Protein AF-A0A3D5NBC5-F1 (afdb_monomer)

Nearest PDB structures (foldseek):
  1r9q-assembly1_A  TM=9.884E-01  e=1.375E-11  Escherichia coli
  7ffw-assembly1_A  TM=5.643E-01  e=1.024E+00  Salmonella enterica
  2be9-assembly1_A  TM=5.251E-01  e=2.226E+00  Sulfolobus acidocaldarius

Radius of gyration: 31.42 Å; Cα contacts (8 Å, |Δi|>4): 149; chains: 1; bounding box: 47×54×112 Å

pLDDT: mean 88.16, std 19.71, range [37.84, 98.88]

Structure (mmCIF, N/CA/C/O backbone):
data_AF-A0A3D5NBC5-F1
#
_entry.id   AF-A0A3D5NBC5-F1
#
loop_
_atom_site.group_PDB
_atom_site.id
_atom_site.type_symbol
_atom_site.label_atom_id
_atom_site.label_alt_id
_atom_site.label_comp_id
_atom_site.label_asym_id
_atom_site.label_entity_id
_atom_site.label_seq_id
_atom_site.pdbx_PDB_ins_code
_atom_site.Cartn_x
_atom_site.Cartn_y
_atom_site.Cartn_z
_atom_site.occupancy
_atom_site.B_iso_or_equiv
_atom_site.auth_seq_id
_atom_site.auth_comp_id
_atom_site.auth_asym_id
_atom_site.auth_atom_id
_atom_site.pdbx_PDB_model_num
ATOM 1 N N . MET A 1 1 ? -16.094 -31.806 -80.610 1.00 38.62 1 MET A N 1
ATOM 2 C CA . MET A 1 1 ? -14.619 -31.878 -80.654 1.00 38.62 1 MET A CA 1
ATOM 3 C C . MET A 1 1 ? -14.134 -31.461 -79.272 1.00 38.62 1 MET A C 1
ATOM 5 O O . MET A 1 1 ? -13.942 -30.282 -79.046 1.00 38.62 1 MET A O 1
ATOM 9 N N . THR A 1 2 ? -14.194 -32.298 -78.229 1.00 38.84 2 THR A N 1
ATOM 10 C CA . THR A 1 2 ? -13.447 -33.565 -78.018 1.00 38.84 2 THR A CA 1
ATOM 11 C C . THR A 1 2 ? -11.971 -33.317 -78.309 1.00 38.84 2 THR A C 1
ATOM 13 O O . THR A 1 2 ? -11.657 -32.992 -79.445 1.00 38.84 2 THR A O 1
ATOM 16 N N . PHE A 1 3 ? -11.105 -33.189 -77.303 1.00 39.28 3 PHE A N 1
ATOM 17 C CA . PHE A 1 3 ? -10.157 -34.196 -76.782 1.00 39.28 3 PHE A CA 1
ATOM 18 C C . PHE A 1 3 ? -9.263 -33.426 -75.768 1.00 39.28 3 PHE A C 1
ATOM 20 O O . PHE A 1 3 ? -8.990 -32.261 -76.012 1.00 39.28 3 PHE A O 1
ATOM 27 N N . LEU A 1 4 ? -8.723 -33.908 -74.646 1.00 39.03 4 LEU A N 1
ATOM 28 C CA . LEU A 1 4 ? -8.762 -35.167 -73.911 1.00 39.03 4 LEU A CA 1
ATOM 29 C C . LEU A 1 4 ? -8.101 -34.876 -72.536 1.00 39.03 4 LEU A C 1
ATOM 31 O O . LEU A 1 4 ? -7.056 -34.231 -72.479 1.00 39.03 4 LEU A O 1
ATOM 35 N N . LYS A 1 5 ? -8.682 -35.373 -71.437 1.00 42.91 5 LYS A N 1
ATOM 36 C CA . LYS A 1 5 ? -8.035 -35.494 -70.115 1.00 42.91 5 LYS A CA 1
ATOM 37 C C . LYS A 1 5 ? -6.776 -36.364 -70.218 1.00 42.91 5 LYS A C 1
ATOM 39 O O . LYS A 1 5 ? -6.865 -37.459 -70.768 1.00 42.91 5 LYS A O 1
ATOM 44 N N . LYS A 1 6 ? -5.683 -35.967 -69.557 1.00 41.44 6 LYS A N 1
ATOM 45 C CA . LYS A 1 6 ? -4.685 -36.900 -69.006 1.00 41.44 6 LYS A CA 1
ATOM 46 C C . LYS A 1 6 ? -4.212 -36.416 -67.633 1.00 41.44 6 LYS A C 1
ATOM 48 O O . LYS A 1 6 ? -3.370 -35.536 -67.527 1.00 41.44 6 LYS A O 1
ATOM 53 N N . LEU A 1 7 ? -4.801 -37.010 -66.594 1.00 44.34 7 LEU A N 1
ATOM 54 C CA . LEU A 1 7 ? -4.153 -37.187 -65.298 1.00 44.34 7 LEU A CA 1
ATOM 55 C C . LEU A 1 7 ? -3.092 -38.279 -65.474 1.00 44.34 7 LEU A C 1
ATOM 57 O O . LEU A 1 7 ? -3.414 -39.362 -65.961 1.00 44.34 7 LEU A O 1
ATOM 61 N N . SER A 1 8 ? -1.874 -38.027 -65.017 1.00 41.91 8 SER A N 1
ATOM 62 C CA . SER A 1 8 ? -0.904 -39.074 -64.706 1.00 41.91 8 SER A CA 1
ATOM 63 C C . SER A 1 8 ? -0.306 -38.762 -63.343 1.00 41.91 8 SER A C 1
ATOM 65 O O . SER A 1 8 ? 0.471 -37.825 -63.187 1.00 41.91 8 SER A O 1
ATOM 67 N N . ALA A 1 9 ? -0.750 -39.534 -62.356 1.00 41.03 9 ALA A N 1
ATOM 68 C CA . ALA A 1 9 ? -0.127 -39.649 -61.054 1.00 41.03 9 ALA A CA 1
ATOM 69 C C . ALA A 1 9 ? 1.153 -40.490 -61.165 1.00 41.03 9 ALA A C 1
ATOM 71 O O . ALA A 1 9 ? 1.184 -41.457 -61.927 1.00 41.03 9 ALA A O 1
ATOM 72 N N . GLY A 1 10 ? 2.154 -40.162 -60.346 1.00 37.84 10 GLY A N 1
ATOM 73 C CA . GLY A 1 10 ? 3.216 -41.092 -59.966 1.00 37.84 10 GLY A CA 1
ATOM 74 C C . GLY A 1 10 ? 4.635 -40.574 -60.184 1.00 37.84 10 GLY A C 1
ATOM 75 O O . GLY A 1 10 ? 5.139 -40.635 -61.296 1.00 37.84 10 GLY A O 1
ATOM 76 N N . ALA A 1 11 ? 5.277 -40.130 -59.100 1.00 42.94 11 ALA A N 1
ATOM 77 C CA . ALA A 1 11 ? 6.566 -40.654 -58.629 1.00 42.94 11 ALA A CA 1
ATOM 78 C C . ALA A 1 11 ? 7.004 -39.874 -57.374 1.00 42.94 11 ALA A C 1
ATOM 80 O O . ALA A 1 11 ? 7.376 -38.707 -57.445 1.00 42.94 11 ALA A O 1
ATOM 81 N N . ALA A 1 12 ? 6.922 -40.534 -56.219 1.00 45.78 12 ALA A N 1
ATOM 82 C CA . ALA A 1 12 ? 7.686 -40.190 -55.023 1.00 45.78 12 ALA A CA 1
ATOM 83 C C . ALA A 1 12 ? 9.126 -40.738 -55.148 1.00 45.78 12 ALA A C 1
ATOM 85 O O . ALA A 1 12 ? 9.345 -41.587 -56.012 1.00 45.78 12 ALA A O 1
ATOM 86 N N . ILE A 1 13 ? 10.016 -40.315 -54.224 1.00 43.25 13 ILE A N 1
ATOM 87 C CA . ILE A 1 13 ? 11.467 -40.615 -54.022 1.00 43.25 13 ILE A CA 1
ATOM 88 C C . ILE A 1 13 ? 12.320 -39.369 -54.361 1.00 43.25 13 ILE A C 1
ATOM 90 O O . ILE A 1 13 ? 12.214 -38.856 -55.462 1.00 43.25 13 ILE A O 1
ATOM 94 N N . ALA A 1 14 ? 13.216 -38.819 -53.535 1.00 40.41 14 ALA A N 1
ATOM 95 C CA . ALA A 1 14 ? 13.628 -39.042 -52.150 1.00 40.41 14 ALA A CA 1
ATOM 96 C C . ALA A 1 14 ? 14.571 -37.885 -51.719 1.00 40.41 14 ALA A C 1
ATOM 98 O O . ALA A 1 14 ? 15.306 -37.358 -52.543 1.00 40.41 14 ALA A O 1
ATOM 99 N N . VAL A 1 15 ? 14.567 -37.577 -50.415 1.00 48.62 15 VAL A N 1
ATOM 100 C CA . VAL A 1 15 ? 15.715 -37.168 -49.569 1.00 48.62 15 VAL A CA 1
ATOM 101 C C . VAL A 1 15 ? 16.544 -35.931 -49.971 1.00 48.62 15 VAL A C 1
ATOM 103 O O . VAL A 1 15 ? 17.486 -36.010 -50.747 1.00 48.62 15 VAL A O 1
ATOM 106 N N . THR A 1 16 ? 16.316 -34.851 -49.221 1.00 51.56 16 THR A N 1
ATOM 107 C CA . THR A 1 16 ? 17.339 -33.995 -48.578 1.00 51.56 16 THR A CA 1
ATOM 108 C C . THR A 1 16 ? 16.671 -33.505 -47.287 1.00 51.56 16 THR A C 1
ATOM 110 O O . THR A 1 16 ? 15.610 -32.901 -47.353 1.00 51.56 16 THR A O 1
ATOM 113 N N . GLY A 1 17 ? 17.083 -33.866 -46.075 1.00 48.12 17 GLY A N 1
ATOM 114 C CA . GLY A 1 17 ? 18.447 -33.810 -45.573 1.00 48.12 17 GLY A CA 1
ATOM 115 C C . GLY A 1 17 ? 18.652 -32.459 -44.883 1.00 48.12 17 GLY A C 1
ATOM 116 O O . GLY A 1 17 ? 19.059 -31.510 -45.535 1.00 48.12 17 GLY A O 1
ATOM 117 N N . SER A 1 18 ? 18.375 -32.423 -43.576 1.00 51.97 18 SER A N 1
ATOM 118 C CA . SER A 1 18 ? 18.979 -31.506 -42.594 1.00 51.97 18 SER A CA 1
ATOM 119 C C . SER A 1 18 ? 18.595 -30.018 -42.626 1.00 51.97 18 SER A C 1
ATOM 121 O O . SER A 1 18 ? 19.231 -29.216 -43.295 1.00 51.97 18 SER A O 1
ATOM 123 N N . MET A 1 19 ? 17.679 -29.624 -41.735 1.00 51.44 19 MET A N 1
ATOM 124 C CA . MET A 1 19 ? 17.944 -28.530 -40.785 1.00 51.44 19 MET A CA 1
ATOM 125 C C . MET A 1 19 ? 16.956 -28.610 -39.616 1.00 51.44 19 MET A C 1
ATOM 127 O O . MET A 1 19 ? 16.016 -27.833 -39.488 1.00 51.44 19 MET A O 1
ATOM 131 N N . LEU A 1 20 ? 17.179 -29.585 -38.731 1.00 48.88 20 LEU A N 1
ATOM 132 C CA . LEU A 1 20 ? 16.844 -29.367 -37.329 1.00 48.88 20 LEU A CA 1
ATOM 133 C C . LEU A 1 20 ? 17.858 -28.337 -36.837 1.00 48.88 20 LEU A C 1
ATOM 135 O O . LEU A 1 20 ? 18.975 -28.691 -36.469 1.00 48.88 20 LEU A O 1
ATOM 139 N N . MET A 1 21 ? 17.496 -27.057 -36.900 1.00 53.69 21 MET A N 1
ATOM 140 C CA . MET A 1 21 ? 18.172 -26.036 -36.112 1.00 53.69 21 MET A CA 1
ATOM 141 C C . MET A 1 21 ? 17.825 -26.313 -34.649 1.00 53.69 21 MET A C 1
ATOM 143 O O . MET A 1 21 ? 16.910 -25.726 -34.078 1.00 53.69 21 MET A O 1
ATOM 147 N N . THR A 1 22 ? 18.535 -27.262 -34.045 1.00 54.69 22 THR A N 1
ATOM 148 C CA . THR A 1 22 ? 18.728 -27.298 -32.602 1.00 54.69 22 THR A CA 1
ATOM 149 C C . THR A 1 22 ? 19.513 -26.040 -32.252 1.00 54.69 22 THR A C 1
ATOM 151 O O . THR A 1 22 ? 20.741 -26.043 -32.268 1.00 54.69 22 THR A O 1
ATOM 154 N N . GLY A 1 23 ? 18.801 -24.937 -32.023 1.00 55.34 23 GLY A N 1
ATOM 155 C CA . GLY A 1 23 ? 19.359 -23.729 -31.433 1.00 55.34 23 GLY A CA 1
ATOM 156 C C . GLY A 1 23 ? 19.744 -24.022 -29.989 1.00 55.34 23 GLY A C 1
ATOM 157 O O . GLY A 1 23 ? 18.993 -23.730 -29.066 1.00 55.34 23 GLY A O 1
ATOM 158 N N . THR A 1 24 ? 20.890 -24.662 -29.790 1.00 55.97 24 THR A N 1
ATOM 159 C CA . THR A 1 24 ? 21.548 -24.718 -28.490 1.00 55.97 24 THR A CA 1
ATOM 160 C C . THR A 1 24 ? 22.175 -23.353 -28.215 1.00 55.97 24 THR A C 1
ATOM 162 O O . THR A 1 24 ? 23.172 -23.009 -28.841 1.00 55.97 24 THR A O 1
ATOM 165 N N . GLY A 1 25 ? 21.586 -22.611 -27.273 1.00 56.81 25 GLY A N 1
ATOM 166 C CA . GLY A 1 25 ? 22.309 -21.739 -26.343 1.00 56.81 25 GLY A CA 1
ATOM 167 C C . GLY A 1 25 ? 22.762 -20.361 -26.836 1.00 56.81 25 GLY A C 1
ATOM 168 O O . GLY A 1 25 ? 23.885 -20.207 -27.293 1.00 56.81 25 GLY A O 1
ATOM 169 N N . PHE A 1 26 ? 21.940 -19.343 -26.569 1.00 53.38 26 PHE A N 1
ATOM 170 C CA . PHE A 1 26 ? 22.405 -18.000 -26.184 1.00 53.38 26 PHE A CA 1
ATOM 171 C C . PHE A 1 26 ? 21.522 -17.471 -25.040 1.00 53.38 26 PHE A C 1
ATOM 173 O O . PHE A 1 26 ? 20.911 -16.416 -25.152 1.00 53.38 26 PHE A O 1
ATOM 180 N N . ALA A 1 27 ? 21.376 -18.250 -23.966 1.00 55.12 27 ALA A N 1
ATOM 181 C CA . ALA A 1 27 ? 20.622 -17.837 -22.777 1.00 55.12 27 ALA A CA 1
ATOM 182 C C . ALA A 1 27 ? 21.529 -17.451 -21.593 1.00 55.12 27 ALA A C 1
ATOM 184 O O . ALA A 1 27 ? 21.024 -16.998 -20.575 1.00 55.12 27 ALA A O 1
ATOM 185 N N . ASP A 1 28 ? 22.852 -17.590 -21.724 1.00 56.47 28 ASP A N 1
ATOM 186 C CA . ASP A 1 28 ? 23.766 -17.488 -20.577 1.00 56.47 28 ASP A CA 1
ATOM 187 C C . ASP A 1 28 ? 24.139 -16.051 -20.169 1.00 56.47 28 ASP A C 1
ATOM 189 O O . ASP A 1 28 ? 24.817 -15.896 -19.166 1.00 56.47 28 ASP A O 1
ATOM 193 N N . ASN A 1 29 ? 23.706 -15.003 -20.890 1.00 63.84 29 ASN A N 1
ATOM 194 C CA . ASN A 1 29 ? 24.005 -13.592 -20.561 1.00 63.84 29 ASN A CA 1
ATOM 195 C C . ASN A 1 29 ? 22.935 -12.599 -21.079 1.00 63.84 29 ASN A C 1
ATOM 197 O O . ASN A 1 29 ? 23.268 -11.484 -21.482 1.00 63.84 29 ASN A O 1
ATOM 201 N N . MET A 1 30 ? 21.656 -12.984 -21.169 1.00 74.00 30 MET A N 1
ATOM 202 C CA . MET A 1 30 ? 20.632 -12.005 -21.565 1.00 74.00 30 MET A CA 1
ATOM 203 C C . MET A 1 30 ? 20.399 -11.025 -20.410 1.00 74.00 30 MET A C 1
ATOM 205 O O . MET A 1 30 ? 19.873 -11.423 -19.377 1.00 74.00 30 MET A O 1
ATOM 209 N N . MET A 1 31 ? 20.768 -9.760 -20.617 1.00 88.38 31 MET A N 1
ATOM 210 C CA . MET A 1 31 ? 20.453 -8.622 -19.746 1.00 88.38 31 MET A CA 1
ATOM 211 C C . MET A 1 31 ? 19.280 -7.850 -20.365 1.00 88.38 31 MET A C 1
ATOM 213 O O . MET A 1 31 ? 19.495 -6.837 -21.032 1.00 88.38 31 MET A O 1
ATOM 217 N N . PRO A 1 32 ? 18.032 -8.349 -20.258 1.00 95.38 32 PRO A N 1
ATOM 218 C CA . PRO A 1 32 ? 16.887 -7.736 -20.932 1.00 95.38 32 PRO A CA 1
ATOM 219 C C . PRO A 1 32 ? 16.605 -6.297 -20.478 1.00 95.38 32 PRO A C 1
ATOM 221 O O . PRO A 1 32 ? 15.921 -5.571 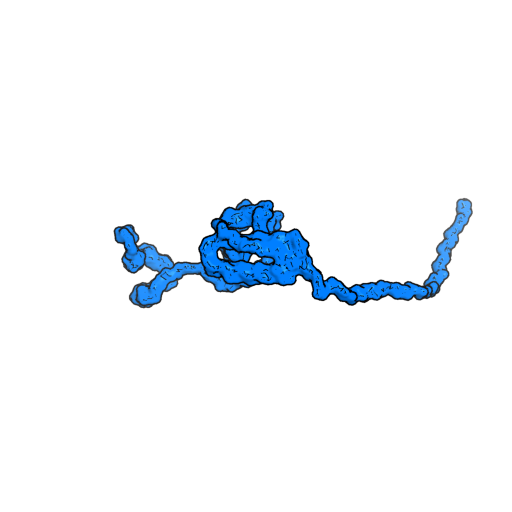-21.196 1.00 95.38 32 PRO A O 1
ATOM 224 N N . GLY A 1 33 ? 17.107 -5.893 -19.309 1.00 96.56 33 GLY A N 1
ATOM 225 C CA . GLY A 1 33 ? 16.973 -4.541 -18.777 1.00 96.56 33 GLY A CA 1
ATOM 226 C C . GLY A 1 33 ? 18.047 -3.553 -19.227 1.00 96.56 33 GLY A C 1
ATOM 227 O O . GLY A 1 33 ? 17.964 -2.389 -18.843 1.00 96.56 33 GLY A O 1
ATOM 228 N N . GLU A 1 34 ? 19.048 -3.969 -20.013 1.00 96.38 34 GLU A N 1
ATOM 229 C CA . GLU A 1 34 ? 20.170 -3.092 -20.368 1.00 96.38 34 GLU A CA 1
ATOM 230 C C . GLU A 1 34 ? 19.686 -1.806 -21.062 1.00 96.38 34 GLU A C 1
ATOM 232 O O . GLU A 1 34 ? 18.991 -1.837 -22.080 1.00 96.38 34 GLU A O 1
ATOM 237 N N . GLY A 1 35 ? 20.058 -0.655 -20.491 1.00 95.94 35 GLY A N 1
ATOM 238 C CA . GLY A 1 35 ? 19.652 0.667 -20.980 1.00 95.94 35 GLY A CA 1
AT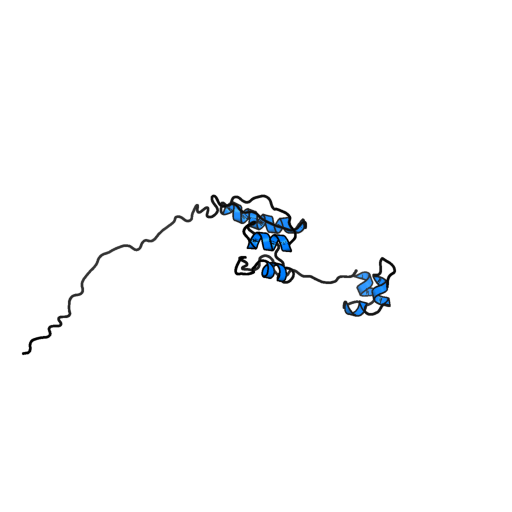OM 239 C C . GLY A 1 35 ? 18.221 1.081 -20.618 1.00 95.94 35 GLY A C 1
ATOM 240 O O . GLY A 1 35 ? 17.765 2.122 -21.092 1.0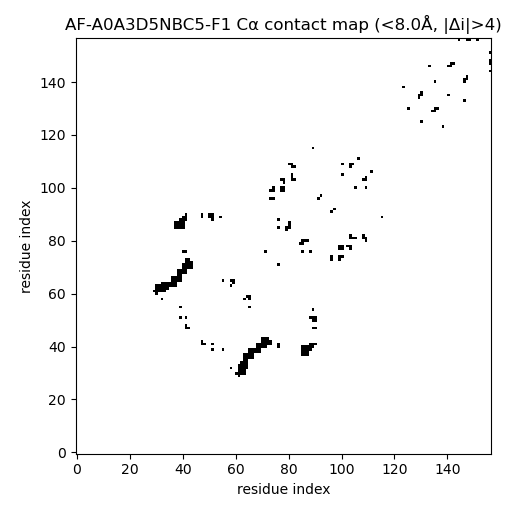0 95.94 35 GLY A O 1
ATOM 241 N N . VAL A 1 36 ? 17.515 0.302 -19.791 1.00 98.25 36 VAL A N 1
ATOM 242 C CA . VAL A 1 36 ? 16.163 0.614 -19.318 1.00 98.25 36 VAL A CA 1
ATOM 243 C C . VAL A 1 36 ? 16.207 1.074 -17.865 1.00 98.25 36 VAL A C 1
ATOM 245 O O . VAL A 1 36 ? 16.614 0.336 -16.969 1.00 98.25 36 VAL A O 1
ATOM 248 N N . GLU A 1 37 ? 15.753 2.304 -17.643 1.00 98.50 37 GLU A N 1
ATOM 249 C CA . GLU A 1 37 ? 15.604 2.889 -16.315 1.00 98.50 37 GLU A CA 1
ATOM 250 C C . GLU A 1 37 ? 14.327 2.388 -15.627 1.00 98.50 37 GLU A C 1
ATOM 252 O O . GLU A 1 37 ? 13.270 2.264 -16.253 1.00 98.50 37 GLU A O 1
ATOM 257 N N . VAL A 1 38 ? 14.426 2.122 -14.325 1.00 98.69 38 VAL A N 1
ATOM 258 C CA . VAL A 1 38 ? 13.301 1.738 -13.470 1.00 98.69 38 VAL A CA 1
ATOM 259 C C . VAL A 1 38 ? 13.217 2.702 -12.295 1.00 98.69 38 VAL A C 1
ATOM 261 O O . VAL A 1 38 ? 14.152 2.798 -11.504 1.00 98.69 38 VAL A O 1
ATOM 264 N N . GLN A 1 39 ? 12.065 3.353 -12.134 1.00 98.88 39 GLN A N 1
ATOM 265 C CA . GLN A 1 39 ? 11.760 4.220 -10.998 1.00 98.88 39 GLN A CA 1
ATOM 266 C C . GLN A 1 39 ? 10.757 3.527 -10.052 1.00 98.88 39 GLN A C 1
ATOM 268 O O . GLN A 1 39 ? 9.558 3.493 -10.354 1.00 98.88 39 GLN A O 1
ATOM 273 N N . PRO A 1 40 ? 11.215 2.949 -8.924 1.00 98.81 40 PRO A N 1
ATOM 274 C CA . PRO A 1 40 ? 10.337 2.381 -7.905 1.00 98.81 40 PRO A CA 1
ATOM 275 C C . PRO A 1 40 ? 9.633 3.463 -7.081 1.00 98.81 40 PRO A C 1
ATOM 277 O O . PRO A 1 40 ? 10.220 4.509 -6.784 1.00 98.81 40 PRO A O 1
ATOM 280 N N . LEU A 1 41 ? 8.405 3.162 -6.657 1.00 98.75 41 LEU A N 1
ATOM 281 C CA . LEU A 1 41 ? 7.606 3.964 -5.731 1.00 98.75 41 LEU A CA 1
ATOM 282 C C . LEU A 1 41 ? 7.223 3.161 -4.480 1.00 98.75 41 LEU A C 1
ATOM 284 O O . LEU A 1 41 ? 7.009 1.949 -4.564 1.00 98.75 41 LEU A O 1
ATOM 288 N N . LYS A 1 42 ? 7.077 3.860 -3.351 1.00 98.50 42 LYS A N 1
ATOM 289 C CA . LYS A 1 42 ? 6.377 3.396 -2.137 1.00 98.50 42 LYS A CA 1
ATOM 290 C C . LYS A 1 42 ? 5.743 4.584 -1.399 1.00 98.50 42 LYS A C 1
ATOM 292 O O . LYS A 1 42 ? 5.986 5.731 -1.784 1.00 98.50 42 LYS A O 1
ATOM 297 N N . SER A 1 43 ? 4.995 4.353 -0.322 1.00 97.94 43 SER A N 1
ATOM 298 C CA . SER A 1 43 ? 4.537 5.443 0.558 1.00 97.94 43 SER A CA 1
ATOM 299 C C . SER A 1 43 ? 5.619 5.917 1.545 1.00 97.94 43 SER A C 1
ATOM 301 O O . SER A 1 43 ? 6.766 5.478 1.519 1.00 97.94 43 SER A O 1
ATOM 303 N N . SER A 1 44 ? 5.278 6.807 2.475 1.00 97.19 44 SER A N 1
ATOM 304 C CA . SER A 1 44 ? 6.188 7.184 3.570 1.00 97.19 44 SER A CA 1
ATOM 305 C C . SER A 1 44 ? 6.382 6.080 4.627 1.00 97.19 44 SER A C 1
ATOM 307 O O . SER A 1 44 ? 7.223 6.216 5.516 1.00 97.19 44 SER A O 1
ATOM 309 N N . ILE A 1 45 ? 5.651 4.962 4.538 1.00 97.75 45 ILE A N 1
ATOM 310 C CA . ILE A 1 45 ? 5.784 3.829 5.459 1.00 97.75 45 ILE A CA 1
ATOM 311 C C . ILE A 1 45 ? 7.151 3.161 5.247 1.00 97.75 45 ILE A C 1
ATOM 313 O O . ILE A 1 45 ? 7.531 2.761 4.141 1.00 97.75 45 ILE A O 1
ATOM 317 N N . ALA A 1 46 ? 7.935 3.052 6.320 1.00 97.06 46 ALA A N 1
ATOM 318 C CA . ALA A 1 46 ? 9.285 2.498 6.253 1.00 97.06 46 ALA A CA 1
ATOM 319 C C . ALA A 1 46 ? 9.259 0.984 5.995 1.00 97.06 46 ALA A C 1
ATOM 321 O O . ALA A 1 46 ? 10.105 0.456 5.267 1.00 97.06 46 ALA A O 1
ATOM 322 N N . GLU A 1 47 ? 8.262 0.297 6.547 1.00 97.31 47 GLU A N 1
ATOM 323 C CA . GLU A 1 47 ? 8.059 -1.150 6.486 1.00 97.31 47 GLU A CA 1
ATOM 324 C C . GLU A 1 47 ? 7.868 -1.674 5.048 1.00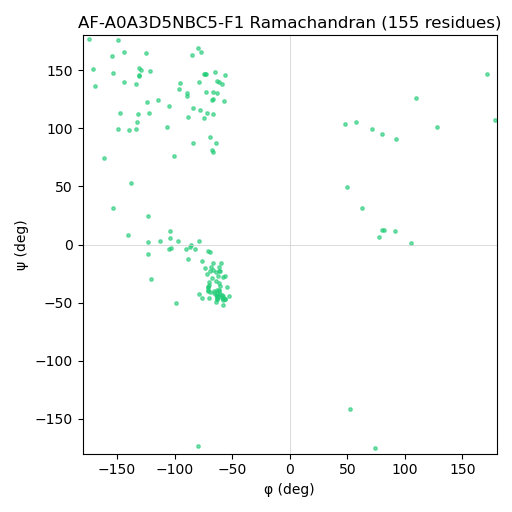 97.31 47 GLU A C 1
ATOM 326 O O . GLU A 1 47 ? 8.187 -2.829 4.770 1.00 97.31 47 GLU A O 1
ATOM 331 N N . GLU A 1 48 ? 7.454 -0.825 4.102 1.00 98.19 48 GLU A N 1
ATOM 332 C CA . GLU A 1 48 ? 7.305 -1.168 2.675 1.00 98.19 48 GLU A CA 1
ATOM 333 C C . GLU A 1 48 ? 8.646 -1.251 1.926 1.00 98.19 48 GLU A C 1
ATOM 335 O O . GLU A 1 48 ? 8.735 -1.787 0.816 1.00 98.19 48 GLU A O 1
ATOM 340 N N . THR A 1 49 ? 9.726 -0.745 2.525 1.00 98.44 49 THR A N 1
ATOM 341 C CA . THR A 1 49 ? 11.048 -0.693 1.884 1.00 98.44 49 THR A CA 1
ATOM 342 C C . THR A 1 49 ? 11.582 -2.088 1.600 1.00 98.44 49 THR A C 1
ATOM 344 O O . THR A 1 49 ? 12.089 -2.346 0.510 1.00 98.44 49 THR A O 1
ATOM 347 N N . PHE A 1 50 ? 11.450 -3.009 2.560 1.00 98.50 50 PHE A N 1
ATOM 348 C CA . PHE A 1 50 ? 12.022 -4.348 2.438 1.00 98.50 50 PHE A CA 1
ATOM 349 C C . PHE A 1 50 ? 11.493 -5.075 1.197 1.00 98.50 50 PHE A C 1
ATOM 351 O O . PHE A 1 50 ? 12.272 -5.532 0.362 1.00 98.50 50 PHE A O 1
ATOM 358 N N . GLN A 1 51 ? 10.169 -5.132 1.039 1.00 98.31 51 GLN A N 1
ATOM 359 C CA . GLN A 1 51 ? 9.544 -5.837 -0.080 1.00 98.31 51 GLN A CA 1
ATOM 360 C C . GLN A 1 51 ? 9.811 -5.155 -1.430 1.00 98.31 51 GLN A C 1
ATOM 362 O O . GLN A 1 51 ? 9.889 -5.847 -2.445 1.00 98.31 51 GLN A O 1
ATOM 367 N N . THR A 1 52 ? 10.002 -3.832 -1.438 1.00 98.69 52 THR A N 1
ATOM 368 C CA . THR A 1 52 ? 10.362 -3.054 -2.633 1.00 98.69 52 THR A CA 1
ATOM 369 C C . THR A 1 52 ? 11.795 -3.347 -3.071 1.00 98.69 52 THR A C 1
ATOM 371 O O . THR A 1 52 ? 12.027 -3.661 -4.238 1.00 98.69 52 THR A O 1
ATOM 374 N N . VAL A 1 53 ? 12.748 -3.355 -2.133 1.00 98.69 53 VAL A N 1
ATOM 375 C CA . VAL A 1 53 ? 14.162 -3.662 -2.410 1.00 98.69 53 VAL A CA 1
ATOM 376 C C . VAL A 1 53 ? 14.337 -5.070 -2.976 1.00 98.69 53 VAL A C 1
ATOM 378 O O . VAL A 1 53 ? 15.168 -5.266 -3.857 1.00 98.69 53 VAL A O 1
ATOM 381 N N . VAL A 1 54 ? 13.541 -6.050 -2.542 1.00 98.69 54 VAL A N 1
ATOM 382 C CA . VAL A 1 54 ? 13.585 -7.407 -3.120 1.00 98.69 54 VAL A CA 1
ATOM 383 C C . VAL A 1 54 ? 13.289 -7.386 -4.627 1.00 98.69 54 VAL A C 1
ATOM 385 O O . VAL A 1 54 ? 14.008 -8.023 -5.396 1.00 98.69 54 VAL A O 1
ATOM 388 N N . VAL A 1 55 ? 12.286 -6.618 -5.067 1.00 98.69 55 VAL A N 1
ATOM 389 C CA . VAL A 1 55 ? 11.966 -6.464 -6.498 1.00 98.69 55 VAL A CA 1
ATOM 390 C C . VAL A 1 55 ? 13.062 -5.683 -7.220 1.00 98.69 55 VAL A C 1
ATOM 392 O O . VAL A 1 55 ? 13.467 -6.077 -8.311 1.00 98.69 55 VAL A O 1
ATOM 395 N N . MET A 1 56 ? 13.595 -4.628 -6.596 1.00 98.75 56 MET A N 1
ATOM 396 C CA . MET A 1 56 ? 14.723 -3.868 -7.147 1.00 98.75 56 MET A CA 1
ATOM 397 C C . MET A 1 56 ? 15.923 -4.775 -7.420 1.00 98.75 56 MET A C 1
ATOM 399 O O . MET A 1 56 ? 16.448 -4.747 -8.524 1.00 98.75 56 MET A O 1
ATOM 403 N N . LYS A 1 57 ? 16.310 -5.640 -6.472 1.00 98.69 57 LYS A N 1
ATOM 404 C CA . LYS A 1 57 ? 17.428 -6.580 -6.658 1.00 98.69 57 LYS A CA 1
ATOM 405 C C . LYS A 1 57 ? 17.188 -7.562 -7.796 1.00 98.69 57 LYS A C 1
ATOM 407 O O . LYS A 1 57 ? 18.099 -7.813 -8.573 1.00 98.69 57 LYS A O 1
ATOM 412 N N . ALA A 1 58 ? 15.968 -8.071 -7.943 1.00 98.31 58 ALA A N 1
ATOM 413 C CA . ALA A 1 58 ? 15.638 -8.921 -9.083 1.00 98.31 58 ALA A CA 1
ATOM 414 C C . ALA A 1 58 ? 15.754 -8.171 -10.424 1.00 98.31 58 ALA A C 1
ATOM 416 O O . ALA A 1 58 ? 16.234 -8.742 -11.398 1.00 98.31 58 ALA A O 1
ATOM 417 N N . LEU A 1 59 ? 15.346 -6.899 -10.483 1.00 98.56 59 LEU A N 1
ATOM 418 C CA . LEU A 1 59 ? 15.479 -6.069 -11.685 1.00 98.56 59 LEU A CA 1
ATOM 419 C C . LEU A 1 59 ? 16.943 -5.686 -11.964 1.00 98.56 59 LEU A C 1
ATOM 421 O O . LEU A 1 59 ? 17.373 -5.735 -13.112 1.00 98.56 59 LEU A O 1
ATOM 425 N N . GLU A 1 60 ? 17.742 -5.388 -10.942 1.00 98.31 60 GLU A N 1
ATOM 426 C CA . GLU A 1 60 ? 19.187 -5.159 -11.094 1.00 98.31 60 GLU A CA 1
ATOM 427 C C . GLU A 1 60 ? 19.885 -6.382 -11.723 1.00 98.31 60 GLU A C 1
ATOM 429 O O . GLU A 1 60 ? 20.635 -6.234 -12.686 1.00 98.31 60 GLU A O 1
ATOM 434 N N . GLU A 1 61 ? 19.585 -7.600 -11.253 1.00 97.19 61 GLU A N 1
ATOM 435 C CA . GLU A 1 61 ? 20.130 -8.854 -11.812 1.00 97.19 61 GLU A CA 1
ATOM 436 C C . GLU A 1 61 ? 19.682 -9.116 -13.263 1.00 97.19 61 GLU A C 1
ATOM 438 O O . GLU A 1 61 ? 20.359 -9.813 -14.015 1.00 97.19 61 GLU A O 1
ATOM 443 N N . LEU A 1 62 ? 18.555 -8.536 -13.685 1.00 97.06 62 LEU A N 1
ATOM 444 C CA . LEU A 1 62 ? 18.083 -8.565 -15.075 1.00 97.06 62 LEU A CA 1
ATOM 445 C C . LEU A 1 62 ? 18.692 -7.443 -15.941 1.00 97.06 62 LEU A C 1
ATOM 447 O O . LEU A 1 62 ? 18.394 -7.360 -17.136 1.00 97.06 62 LEU A O 1
ATOM 451 N N . GLY A 1 63 ? 19.541 -6.591 -15.363 1.00 97.31 63 GLY A N 1
ATOM 452 C CA . GLY A 1 63 ? 20.293 -5.545 -16.056 1.00 97.31 63 GLY A CA 1
ATOM 453 C C . GLY A 1 63 ? 19.632 -4.176 -16.134 1.00 97.31 63 GLY A C 1
ATOM 454 O O . GLY A 1 63 ? 20.117 -3.335 -16.887 1.00 97.31 63 GLY A O 1
ATOM 455 N N . TYR A 1 64 ? 18.550 -3.946 -15.389 1.00 98.56 64 TYR A N 1
ATOM 456 C CA . TYR A 1 64 ? 17.886 -2.642 -15.334 1.00 98.56 64 TYR A CA 1
ATOM 457 C C . TYR A 1 64 ? 18.702 -1.616 -14.531 1.00 98.56 64 TYR A C 1
ATOM 459 O O . TYR A 1 64 ? 19.327 -1.949 -13.523 1.00 98.56 64 TYR A O 1
ATOM 467 N N . ASP A 1 65 ? 18.636 -0.345 -14.934 1.00 98.38 65 ASP A N 1
ATOM 468 C CA . ASP A 1 65 ? 19.137 0.792 -14.151 1.00 98.38 65 ASP A CA 1
ATOM 469 C C . ASP A 1 65 ? 18.060 1.210 -13.139 1.00 98.38 65 ASP A C 1
ATOM 471 O O . ASP A 1 65 ? 17.180 2.026 -13.426 1.00 98.38 65 ASP A O 1
ATOM 475 N N . VAL A 1 66 ? 18.076 0.568 -11.970 1.00 98.75 66 VAL A N 1
ATOM 476 C CA . VAL A 1 66 ? 17.079 0.792 -10.918 1.00 98.75 66 VAL A CA 1
ATOM 477 C C . VAL A 1 66 ? 17.471 2.000 -10.068 1.00 98.75 66 VAL A C 1
ATOM 479 O O . VAL A 1 66 ? 18.499 1.994 -9.392 1.00 98.75 66 VAL A O 1
ATOM 482 N N . LYS A 1 67 ? 16.631 3.037 -10.086 1.00 98.81 67 LYS A N 1
ATOM 483 C CA . LYS A 1 67 ? 16.810 4.258 -9.292 1.00 98.81 67 LYS A CA 1
ATOM 484 C C . LYS A 1 67 ? 16.433 4.056 -7.831 1.00 98.81 67 LYS A C 1
ATOM 486 O O . LYS A 1 67 ? 15.757 3.095 -7.462 1.00 98.81 67 LYS A O 1
ATOM 491 N N . ASP A 1 68 ? 16.842 5.018 -7.009 1.00 98.56 68 ASP A N 1
ATOM 492 C CA . ASP A 1 68 ? 16.399 5.106 -5.622 1.00 98.56 68 ASP A CA 1
ATOM 493 C C . ASP A 1 68 ? 14.869 5.170 -5.545 1.00 98.56 68 ASP A C 1
ATOM 495 O O . ASP A 1 68 ? 14.199 5.760 -6.399 1.00 98.56 68 ASP A O 1
ATOM 499 N N . ILE A 1 69 ? 14.316 4.567 -4.493 1.00 98.69 69 ILE A N 1
ATOM 500 C CA . ILE A 1 69 ? 12.876 4.575 -4.247 1.00 98.69 69 ILE A CA 1
ATOM 501 C C . ILE A 1 69 ? 12.407 6.012 -4.015 1.00 98.69 69 ILE A C 1
ATOM 503 O O . ILE A 1 69 ? 12.965 6.728 -3.185 1.00 98.69 69 ILE A O 1
ATOM 507 N N . GLN A 1 70 ? 11.346 6.410 -4.713 1.00 98.56 70 GLN A N 1
ATOM 508 C CA . GLN A 1 70 ? 10.650 7.664 -4.450 1.00 98.56 70 GLN A CA 1
ATOM 509 C C . GLN A 1 70 ? 9.438 7.423 -3.549 1.00 98.56 70 GLN A C 1
ATOM 511 O O . GLN A 1 70 ? 8.645 6.508 -3.776 1.00 98.56 70 GLN A O 1
ATOM 516 N N . GLU A 1 71 ? 9.294 8.263 -2.527 1.00 98.38 71 GLU A N 1
ATOM 517 C CA . GLU A 1 71 ? 8.138 8.232 -1.633 1.00 98.38 71 GLU A CA 1
ATOM 518 C C . GLU A 1 71 ? 7.019 9.126 -2.168 1.00 98.38 71 GLU A C 1
ATOM 520 O O . GLU A 1 71 ? 7.232 10.302 -2.475 1.00 98.38 71 GLU A O 1
ATOM 525 N N . ILE A 1 72 ? 5.816 8.567 -2.279 1.00 98.25 72 ILE A N 1
ATOM 526 C CA . ILE A 1 72 ? 4.635 9.260 -2.787 1.00 98.25 72 ILE A CA 1
ATOM 527 C C . ILE A 1 72 ? 3.355 8.652 -2.209 1.00 98.25 72 ILE A C 1
ATOM 529 O O . ILE A 1 72 ? 3.262 7.451 -1.970 1.00 98.25 72 ILE A O 1
ATOM 533 N N . GLU A 1 73 ? 2.333 9.482 -2.016 1.00 98.00 73 GLU A N 1
ATOM 534 C CA . GLU A 1 73 ? 1.014 9.018 -1.583 1.00 98.00 73 GLU A CA 1
ATOM 535 C C . GLU A 1 73 ? 0.387 8.048 -2.593 1.00 98.00 73 GLU A C 1
ATOM 537 O O . GLU A 1 73 ? 0.430 8.282 -3.806 1.00 98.00 73 GLU A O 1
ATOM 542 N N . TYR A 1 74 ? -0.263 6.988 -2.099 1.00 98.31 74 TYR A N 1
ATOM 543 C CA . TYR A 1 74 ? -0.698 5.856 -2.927 1.00 98.31 74 TYR A CA 1
ATOM 544 C C . TYR A 1 74 ? -1.524 6.261 -4.147 1.00 98.31 74 TYR A C 1
ATOM 546 O O . TYR A 1 74 ? -1.283 5.757 -5.243 1.00 98.31 74 TYR A O 1
ATOM 554 N N . ALA A 1 75 ? -2.490 7.170 -3.991 1.00 98.19 75 ALA A N 1
ATOM 555 C CA . ALA A 1 75 ? -3.340 7.599 -5.100 1.00 98.19 75 ALA A CA 1
ATOM 556 C C . ALA A 1 75 ? -2.523 8.255 -6.228 1.00 98.19 75 ALA A C 1
ATOM 558 O O . ALA A 1 75 ? -2.717 7.934 -7.400 1.00 98.19 75 ALA A O 1
ATOM 559 N N . ALA A 1 76 ? -1.577 9.127 -5.873 1.00 98.44 76 ALA A N 1
ATOM 560 C CA . ALA A 1 76 ? -0.694 9.774 -6.836 1.00 98.44 76 ALA A CA 1
ATOM 561 C C . ALA A 1 76 ? 0.316 8.780 -7.432 1.00 98.44 76 ALA A C 1
ATOM 563 O O . ALA A 1 76 ? 0.564 8.828 -8.634 1.00 98.44 76 ALA A O 1
ATOM 564 N N . GLY A 1 77 ? 0.820 7.830 -6.638 1.00 98.56 77 GLY A N 1
ATOM 565 C CA . GLY A 1 77 ? 1.714 6.773 -7.117 1.00 98.56 77 GLY A CA 1
ATOM 566 C C . GLY A 1 77 ? 1.080 5.879 -8.187 1.00 98.56 77 GLY A C 1
ATOM 567 O O . GLY A 1 77 ? 1.697 5.618 -9.217 1.00 98.56 77 GLY A O 1
ATOM 568 N N . HIS A 1 78 ? -0.187 5.483 -8.016 1.00 98.75 78 HIS A N 1
ATOM 569 C CA . HIS A 1 78 ? -0.905 4.720 -9.047 1.00 98.75 78 HIS A CA 1
ATOM 570 C C . HIS A 1 78 ? -1.073 5.527 -10.339 1.00 98.75 78 HIS A C 1
ATOM 572 O O . HIS A 1 78 ? -0.898 4.978 -11.425 1.00 98.75 78 HIS A O 1
ATOM 578 N N . VAL A 1 79 ? -1.392 6.822 -10.236 1.00 98.62 79 VAL A N 1
ATOM 579 C CA . VAL A 1 79 ? -1.501 7.712 -11.404 1.00 98.62 79 VAL A CA 1
ATOM 580 C C . VAL A 1 79 ? -0.154 7.857 -12.111 1.00 98.62 79 VAL A C 1
ATOM 582 O O . VAL A 1 79 ? -0.115 7.748 -13.333 1.00 98.62 79 VAL A O 1
ATOM 585 N N . ALA A 1 80 ? 0.937 8.043 -11.364 1.00 98.75 80 ALA A N 1
ATOM 586 C CA . ALA A 1 80 ? 2.288 8.133 -11.916 1.00 98.75 80 ALA A CA 1
ATOM 587 C C . ALA A 1 80 ? 2.663 6.862 -12.694 1.00 98.75 80 ALA A C 1
ATOM 589 O O . ALA A 1 80 ? 3.104 6.953 -13.837 1.00 98.75 80 ALA A O 1
ATOM 590 N N . ILE A 1 81 ? 2.397 5.674 -12.135 1.00 98.69 81 ILE A N 1
ATOM 591 C CA . ILE A 1 81 ? 2.625 4.398 -12.834 1.00 98.69 81 ILE A CA 1
ATOM 592 C C . ILE A 1 81 ? 1.735 4.286 -14.076 1.00 98.69 81 ILE A C 1
ATOM 594 O O . ILE A 1 81 ? 2.220 3.960 -15.154 1.00 98.69 81 ILE A O 1
ATOM 598 N N . GLY A 1 82 ? 0.441 4.599 -13.962 1.00 98.50 82 GLY A N 1
ATOM 599 C CA . GLY A 1 82 ? -0.485 4.550 -15.097 1.00 98.50 82 GLY A CA 1
ATOM 600 C C . GLY A 1 82 ? -0.130 5.525 -16.227 1.00 98.50 82 GLY A C 1
ATOM 601 O O . GLY A 1 82 ? -0.452 5.266 -17.387 1.00 98.50 82 GLY A O 1
ATOM 602 N N . ASN A 1 83 ? 0.536 6.636 -15.917 1.00 98.38 83 ASN A N 1
ATOM 603 C CA . ASN A 1 83 ? 1.021 7.598 -16.906 1.00 98.38 83 ASN A CA 1
ATOM 604 C C . ASN A 1 83 ? 2.423 7.272 -17.443 1.00 98.38 83 ASN A C 1
ATOM 606 O O . ASN A 1 83 ? 2.818 7.848 -18.455 1.00 98.38 83 ASN A O 1
ATOM 610 N N . GLY A 1 84 ? 3.148 6.346 -16.809 1.00 98.06 84 GLY A N 1
ATOM 611 C CA . GLY A 1 84 ? 4.529 6.006 -17.152 1.00 98.06 84 GLY A CA 1
ATOM 612 C C . GLY A 1 84 ? 5.581 6.950 -16.560 1.00 98.06 84 GLY A C 1
ATOM 613 O O . GLY A 1 84 ? 6.737 6.879 -16.965 1.00 98.06 84 GLY A O 1
ATOM 614 N N . ASP A 1 85 ? 5.207 7.806 -15.604 1.00 98.38 85 ASP A N 1
ATOM 615 C CA . ASP A 1 85 ? 6.136 8.688 -14.877 1.00 98.38 85 ASP A CA 1
ATOM 616 C C . ASP A 1 85 ? 6.999 7.903 -13.868 1.00 98.38 85 ASP A C 1
ATOM 618 O O . ASP A 1 85 ? 8.057 8.363 -13.445 1.00 98.38 85 ASP A O 1
ATOM 622 N N . ALA A 1 86 ? 6.540 6.709 -13.480 1.00 98.62 86 ALA A N 1
ATOM 623 C CA . ALA A 1 86 ? 7.259 5.757 -12.645 1.00 98.62 86 ALA A CA 1
ATOM 624 C C . ALA A 1 86 ? 6.965 4.318 -13.088 1.00 98.62 86 ALA A C 1
ATOM 626 O O . ALA A 1 86 ? 6.026 4.066 -13.845 1.00 98.62 86 ALA A O 1
ATOM 627 N N . THR A 1 87 ? 7.761 3.357 -12.621 1.00 98.81 87 THR A N 1
ATOM 628 C CA . THR A 1 87 ? 7.759 2.004 -13.193 1.00 98.81 87 THR A CA 1
ATOM 629 C C . THR A 1 87 ? 6.930 1.008 -12.398 1.00 98.81 87 THR A C 1
ATOM 631 O O . THR A 1 87 ? 6.130 0.281 -12.984 1.00 98.81 87 THR A O 1
ATOM 634 N N . PHE A 1 88 ? 7.122 0.921 -11.079 1.00 98.81 88 PHE A N 1
ATOM 635 C CA . PHE A 1 88 ? 6.409 -0.065 -10.266 1.00 98.81 88 PHE A CA 1
ATOM 636 C C . PHE A 1 88 ? 6.264 0.360 -8.806 1.00 98.81 88 PHE A C 1
ATOM 638 O O . PHE A 1 88 ? 7.007 1.202 -8.304 1.00 98.81 88 PHE A O 1
ATOM 645 N N . MET A 1 89 ? 5.330 -0.301 -8.125 1.00 98.56 89 MET A N 1
ATOM 646 C CA . MET A 1 89 ? 5.194 -0.295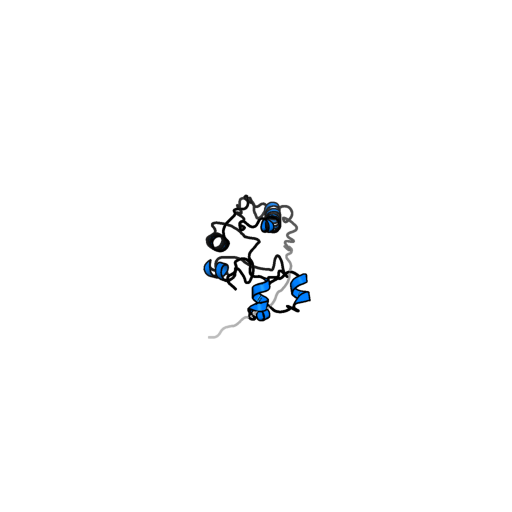 -6.673 1.00 98.56 89 MET A CA 1
ATOM 647 C C . MET A 1 89 ? 4.989 -1.739 -6.195 1.00 98.56 89 MET A C 1
ATOM 649 O O . MET A 1 89 ? 4.278 -2.512 -6.845 1.00 98.56 89 MET A O 1
ATOM 653 N N . ALA A 1 90 ? 5.635 -2.131 -5.097 1.00 98.38 90 ALA A N 1
ATOM 654 C CA . ALA A 1 90 ? 5.563 -3.498 -4.561 1.00 98.38 90 ALA A CA 1
ATOM 655 C C . ALA A 1 90 ? 4.536 -3.650 -3.424 1.00 98.38 90 ALA A C 1
ATOM 657 O O . ALA A 1 90 ? 4.423 -4.718 -2.828 1.00 98.38 90 ALA A O 1
ATOM 658 N N . ASP A 1 91 ? 3.809 -2.584 -3.112 1.00 97.12 91 ASP A N 1
ATOM 659 C CA . ASP A 1 91 ? 2.958 -2.343 -1.941 1.00 97.12 91 ASP A CA 1
ATOM 660 C C . ASP A 1 91 ? 1.505 -2.002 -2.339 1.00 97.12 91 ASP A C 1
ATOM 662 O O . ASP A 1 91 ? 0.741 -1.396 -1.587 1.00 97.12 91 ASP A O 1
ATOM 666 N N . HIS A 1 92 ? 1.067 -2.429 -3.527 1.00 97.75 92 HIS A N 1
ATOM 667 C CA . HIS A 1 92 ? -0.347 -2.363 -3.886 1.00 97.75 92 HIS A CA 1
ATOM 668 C C . HIS A 1 92 ? -1.183 -3.310 -3.006 1.00 97.75 92 HIS A C 1
ATOM 670 O O . HIS A 1 92 ? -1.125 -4.534 -3.156 1.00 97.75 92 HIS A O 1
ATOM 676 N N . TRP A 1 93 ? -2.031 -2.746 -2.144 1.00 97.44 93 TRP A N 1
ATOM 677 C CA . TRP A 1 93 ? -2.975 -3.501 -1.327 1.00 97.44 93 TRP A CA 1
ATOM 678 C C . TRP A 1 93 ? -4.313 -3.713 -2.030 1.00 97.44 93 TRP A C 1
ATOM 680 O O . TRP A 1 93 ? -4.971 -2.770 -2.461 1.00 97.44 93 TRP A O 1
ATOM 690 N N . ASN A 1 94 ? -4.786 -4.956 -2.055 1.00 94.38 94 ASN A N 1
ATOM 691 C CA . ASN A 1 94 ? -6.120 -5.297 -2.538 1.00 94.38 94 ASN A CA 1
ATOM 692 C C . ASN A 1 94 ? -6.962 -5.840 -1.367 1.00 94.38 94 ASN A C 1
ATOM 694 O O . ASN A 1 94 ? -6.526 -6.801 -0.732 1.00 94.38 94 ASN A O 1
ATOM 698 N N . PRO A 1 95 ? -8.148 -5.273 -1.061 1.00 95.75 95 PRO A N 1
ATOM 699 C CA . PRO A 1 95 ? -8.903 -4.297 -1.856 1.00 95.75 95 PRO A CA 1
ATOM 700 C C . PRO A 1 95 ? -8.602 -2.814 -1.576 1.00 95.75 95 PRO A C 1
ATOM 702 O O . PRO A 1 95 ? -9.156 -1.971 -2.273 1.00 95.75 95 PRO A O 1
ATOM 705 N N . LEU A 1 96 ? -7.757 -2.474 -0.593 1.00 97.44 96 LEU A N 1
ATOM 706 C CA . LEU A 1 96 ? -7.608 -1.092 -0.098 1.00 97.44 96 LEU A CA 1
ATOM 707 C C . LEU A 1 96 ? -7.279 -0.060 -1.191 1.00 97.44 96 LEU A C 1
ATOM 709 O O . LEU A 1 96 ? -7.780 1.058 -1.144 1.00 97.44 96 LEU A O 1
ATOM 713 N N . HIS A 1 97 ? -6.475 -0.429 -2.189 1.00 98.31 97 HIS A N 1
ATOM 714 C CA . HIS A 1 97 ? -6.044 0.451 -3.280 1.00 98.31 97 HIS A CA 1
ATOM 715 C C . HIS A 1 97 ? -6.785 0.175 -4.601 1.00 98.31 97 HIS A C 1
ATOM 717 O O . HIS A 1 97 ? -6.383 0.677 -5.653 1.00 98.31 97 HIS A O 1
ATOM 723 N N . ALA A 1 98 ? -7.863 -0.619 -4.593 1.00 97.94 98 ALA A N 1
ATOM 724 C CA . ALA A 1 98 ? -8.580 -0.997 -5.814 1.00 97.94 98 ALA A CA 1
ATOM 725 C C . ALA A 1 98 ? -9.165 0.218 -6.557 1.00 97.94 98 ALA A C 1
ATOM 727 O O . ALA A 1 98 ? -9.086 0.283 -7.787 1.00 97.94 98 ALA A O 1
ATOM 728 N N . ASP A 1 99 ? -9.692 1.202 -5.824 1.00 98.44 99 ASP A N 1
ATOM 729 C CA . ASP A 1 99 ? -10.241 2.423 -6.421 1.00 98.44 99 ASP A CA 1
ATOM 730 C C . ASP A 1 99 ? -9.145 3.328 -6.998 1.00 98.44 99 ASP A C 1
ATOM 732 O O . ASP A 1 99 ? -9.335 3.887 -8.078 1.00 98.44 99 ASP A O 1
ATOM 736 N N . PHE A 1 100 ? -7.972 3.411 -6.356 1.00 98.50 100 PHE A N 1
ATOM 737 C CA . PHE A 1 100 ? -6.816 4.137 -6.899 1.00 98.50 100 PHE A CA 1
ATOM 738 C C . PHE A 1 100 ? -6.324 3.503 -8.203 1.00 98.50 100 PHE A C 1
ATOM 740 O O . PHE A 1 100 ? -6.152 4.199 -9.202 1.00 98.50 100 PHE A O 1
ATOM 747 N N . TYR A 1 101 ? -6.184 2.174 -8.225 1.00 98.56 101 TYR A N 1
ATOM 748 C CA . TYR A 1 101 ? -5.821 1.417 -9.424 1.00 98.56 101 TYR A CA 1
ATOM 749 C C . TYR A 1 101 ? -6.813 1.651 -10.568 1.00 98.56 101 TYR A C 1
ATOM 751 O O . TYR A 1 101 ? -6.413 1.947 -11.695 1.00 98.56 101 TYR A O 1
ATOM 759 N N . LYS A 1 102 ? -8.118 1.567 -10.282 1.00 98.44 102 LYS A N 1
ATOM 760 C CA . LYS A 1 102 ? -9.168 1.804 -11.278 1.00 98.44 102 LYS A CA 1
ATOM 761 C C . LYS A 1 102 ? -9.141 3.242 -11.800 1.00 98.44 102 LYS A C 1
ATOM 763 O O . LYS A 1 102 ? -9.220 3.442 -13.009 1.00 98.44 102 LYS A O 1
ATOM 768 N N . ALA A 1 103 ? -9.014 4.228 -10.913 1.00 98.00 103 ALA A N 1
ATOM 769 C CA . ALA A 1 103 ? -8.962 5.642 -11.282 1.00 98.00 103 ALA A CA 1
ATOM 770 C C . ALA A 1 103 ? -7.724 5.989 -12.126 1.00 98.00 103 ALA A C 1
ATOM 772 O O . ALA A 1 103 ? -7.806 6.843 -13.005 1.00 98.00 103 ALA A O 1
ATOM 773 N N . ALA A 1 104 ? -6.607 5.289 -11.918 1.00 98.38 104 ALA A N 1
ATOM 774 C CA . ALA A 1 104 ? -5.382 5.443 -12.701 1.00 98.38 104 ALA A CA 1
ATOM 775 C C . ALA A 1 104 ? -5.412 4.740 -14.078 1.00 98.38 104 ALA A C 1
ATOM 777 O O . ALA A 1 104 ? -4.430 4.790 -14.815 1.00 98.38 104 ALA A O 1
ATOM 778 N N . GLY A 1 105 ? -6.536 4.117 -14.457 1.00 98.12 105 GLY A N 1
ATOM 779 C CA . GLY A 1 105 ? -6.736 3.459 -15.757 1.00 98.12 105 GLY A CA 1
ATOM 780 C C . GLY A 1 105 ? -6.710 1.932 -15.722 1.00 98.12 105 GLY A C 1
ATOM 781 O O . GLY A 1 105 ? -6.885 1.297 -16.759 1.00 98.12 105 GLY A O 1
ATOM 782 N N . GLY A 1 106 ? -6.541 1.327 -14.544 1.00 98.38 106 GLY A N 1
ATOM 783 C CA . GLY A 1 106 ? -6.649 -0.115 -14.345 1.00 98.38 106 GLY A CA 1
ATOM 784 C C . GLY A 1 106 ? -5.783 -0.933 -15.307 1.00 98.38 106 GLY A C 1
ATOM 785 O O . GLY A 1 106 ? -4.671 -0.539 -15.644 1.00 98.38 106 GLY A O 1
ATOM 786 N N . ALA A 1 107 ? -6.307 -2.069 -15.772 1.00 97.88 107 ALA A N 1
ATOM 787 C CA . ALA A 1 107 ? -5.559 -3.016 -16.604 1.00 97.88 107 ALA A CA 1
ATOM 788 C C . ALA A 1 107 ? -5.196 -2.481 -18.000 1.00 97.88 107 ALA A C 1
ATOM 790 O O . ALA A 1 107 ? -4.328 -3.046 -18.656 1.00 97.88 107 ALA A O 1
ATOM 791 N N . GLU A 1 108 ? -5.830 -1.397 -18.459 1.00 98.19 108 GLU A N 1
ATOM 792 C CA . GLU A 1 108 ? -5.473 -0.761 -19.733 1.00 98.19 108 GLU A CA 1
ATOM 793 C C . GLU A 1 108 ? -4.133 -0.019 -19.653 1.00 98.19 108 GLU A C 1
ATOM 795 O O . GLU A 1 108 ? -3.472 0.162 -20.673 1.00 98.19 108 GLU A O 1
ATOM 800 N N . LYS A 1 109 ? -3.737 0.412 -18.448 1.00 98.31 109 LYS A N 1
ATOM 801 C CA . LYS A 1 109 ? -2.534 1.223 -18.220 1.00 98.31 109 LYS A CA 1
ATOM 802 C C . LYS A 1 109 ? -1.518 0.583 -17.281 1.00 98.31 109 LYS A C 1
ATOM 804 O O . LYS A 1 109 ? -0.329 0.841 -17.407 1.00 98.31 109 LYS A O 1
ATOM 809 N N . ILE A 1 110 ? -1.974 -0.231 -16.335 1.00 98.44 110 ILE A N 1
ATOM 810 C CA . ILE A 1 110 ? -1.153 -0.761 -15.249 1.00 98.44 110 ILE A CA 1
ATOM 811 C C . ILE A 1 110 ? -1.187 -2.285 -15.296 1.00 98.44 110 ILE A C 1
ATOM 813 O O . ILE A 1 110 ? -2.212 -2.918 -15.011 1.00 98.44 110 ILE A O 1
ATOM 817 N N . TYR A 1 111 ? -0.027 -2.866 -15.596 1.00 98.31 111 TYR A N 1
ATOM 818 C CA . TYR A 1 111 ? 0.201 -4.298 -15.471 1.00 98.31 111 TYR A CA 1
ATOM 819 C C . TYR A 1 111 ? 0.149 -4.712 -13.998 1.00 98.31 111 TYR A C 1
ATOM 821 O O . TYR A 1 111 ? 0.870 -4.169 -13.161 1.00 98.31 111 TYR A O 1
ATOM 829 N N . ARG A 1 112 ? -0.707 -5.684 -13.676 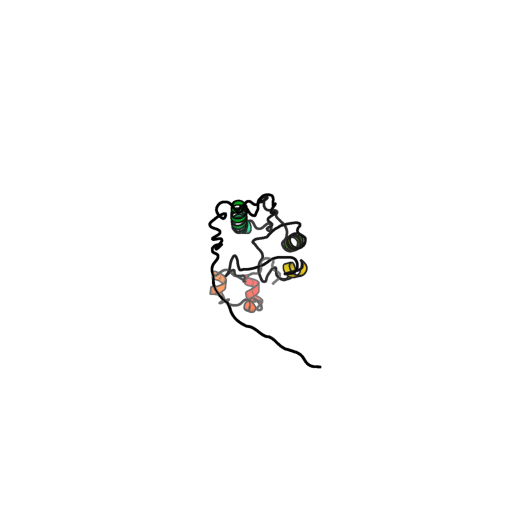1.00 97.19 112 ARG A N 1
ATOM 830 C CA . ARG A 1 112 ? -0.840 -6.229 -12.323 1.00 97.19 112 ARG A CA 1
ATOM 831 C C . ARG A 1 112 ? -1.244 -7.696 -12.398 1.00 97.19 112 ARG 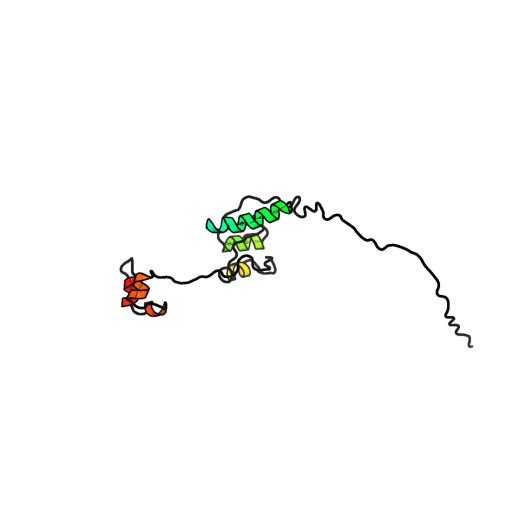A C 1
ATOM 833 O O . ARG A 1 112 ? -2.423 -7.999 -12.551 1.00 97.19 112 ARG A O 1
ATOM 840 N N . GLU A 1 113 ? -0.267 -8.580 -12.251 1.00 96.69 113 GLU A N 1
ATOM 841 C CA . GLU A 1 113 ? -0.448 -10.031 -12.315 1.00 96.69 113 GLU A CA 1
ATOM 842 C C . GLU A 1 113 ? 0.221 -10.735 -11.132 1.00 96.69 113 GLU A C 1
ATOM 844 O O . GLU A 1 113 ? 1.227 -10.269 -10.595 1.00 96.69 113 GLU A O 1
ATOM 849 N N . GLY A 1 114 ? -0.330 -11.890 -10.755 1.00 96.31 114 GLY A N 1
ATOM 850 C CA . GLY A 1 114 ? 0.144 -12.678 -9.618 1.00 96.31 114 GLY A CA 1
ATOM 851 C C . GLY A 1 114 ? -0.215 -12.089 -8.247 1.00 96.31 114 GLY A C 1
ATOM 852 O O . GLY A 1 114 ? -0.950 -11.110 -8.125 1.00 96.31 114 GLY A O 1
ATOM 853 N 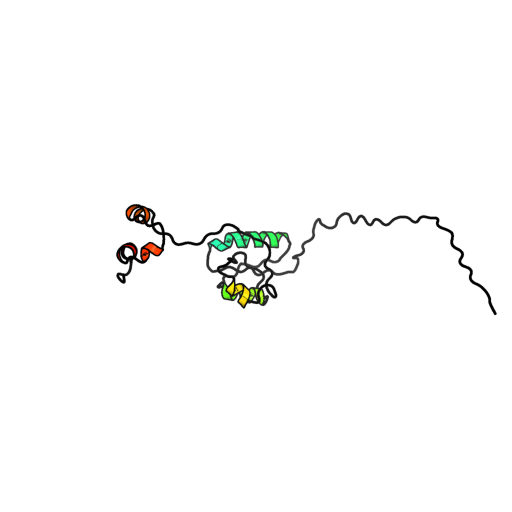N . VAL A 1 115 ? 0.286 -12.734 -7.190 1.00 96.88 115 VAL A N 1
ATOM 854 C CA . VAL A 1 115 ? 0.130 -12.296 -5.794 1.00 96.88 115 VAL A CA 1
ATOM 855 C C . VAL A 1 115 ? 1.498 -12.3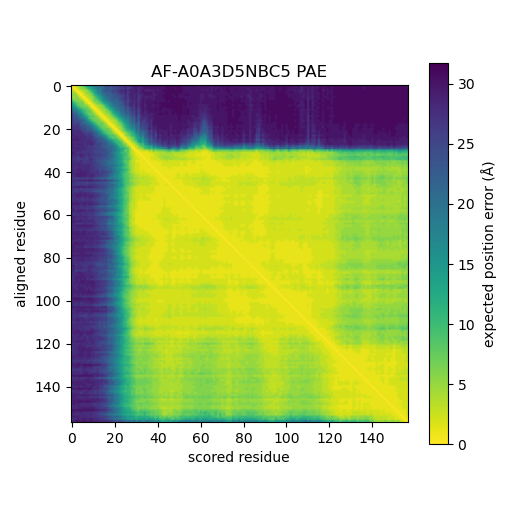44 -5.131 1.00 96.88 115 VAL A C 1
ATOM 857 O O . VAL A 1 115 ? 2.051 -13.425 -4.947 1.00 96.88 115 VAL A O 1
ATOM 860 N N . TYR A 1 116 ? 2.040 -11.175 -4.787 1.00 97.56 116 TYR A N 1
ATOM 861 C CA . TYR A 1 116 ? 3.383 -11.078 -4.214 1.00 97.56 116 TYR A CA 1
ATOM 862 C C . TYR A 1 116 ? 3.426 -11.491 -2.734 1.00 97.56 116 TYR A C 1
ATOM 864 O O . TYR A 1 116 ? 4.269 -12.292 -2.344 1.00 97.56 116 TYR A O 1
ATOM 872 N N . SER A 1 117 ? 2.479 -10.999 -1.927 1.00 96.62 117 SER A N 1
ATOM 873 C CA . SER A 1 117 ? 2.374 -11.302 -0.494 1.00 96.62 117 SER A CA 1
ATOM 874 C C . SER A 1 117 ? 0.921 -11.643 -0.120 1.00 96.62 117 SER A C 1
ATOM 876 O O . SER A 1 117 ? 0.087 -10.740 -0.009 1.00 96.62 117 SER A O 1
ATOM 878 N N . PRO A 1 118 ? 0.561 -12.937 -0.002 1.00 95.75 118 PRO A N 1
ATOM 879 C CA . PRO A 1 118 ? -0.786 -13.361 0.372 1.00 95.75 118 PRO A CA 1
ATOM 880 C C . PRO A 1 118 ? -0.990 -13.386 1.896 1.00 95.75 118 PRO A C 1
ATOM 882 O O . PRO A 1 118 ? -0.042 -13.475 2.669 1.00 95.75 118 PRO A O 1
ATOM 885 N N . GLY A 1 119 ? -2.253 -13.408 2.335 1.00 94.56 119 GLY A N 1
ATOM 886 C CA . GLY A 1 119 ? -2.604 -13.672 3.739 1.00 94.56 119 GLY A CA 1
ATOM 887 C C . GLY A 1 119 ? -2.468 -12.478 4.686 1.00 94.56 119 GLY A C 1
ATOM 888 O O . GLY A 1 119 ? -2.543 -12.657 5.900 1.00 94.56 119 GLY A O 1
ATOM 889 N N . ALA A 1 120 ? -2.296 -11.271 4.149 1.00 95.00 120 ALA A N 1
ATOM 890 C CA . ALA A 1 120 ? -2.346 -10.051 4.938 1.00 95.00 120 ALA A CA 1
ATOM 891 C C . ALA A 1 120 ? -3.754 -9.814 5.522 1.00 95.00 120 ALA A C 1
ATOM 893 O O . ALA A 1 120 ? -4.763 -10.198 4.923 1.00 95.00 120 ALA A O 1
ATOM 894 N N . LEU A 1 121 ? -3.821 -9.189 6.700 1.00 94.88 121 LEU A N 1
ATOM 895 C CA . LEU A 1 121 ? -5.059 -8.976 7.453 1.00 94.88 121 LEU A CA 1
ATOM 896 C C . LEU A 1 121 ? -5.208 -7.513 7.866 1.00 94.88 121 LEU A C 1
ATOM 898 O O . LEU A 1 121 ? -4.227 -6.831 8.145 1.00 94.88 121 LEU A O 1
ATOM 902 N N . GLN A 1 122 ? -6.460 -7.077 7.971 1.00 95.38 122 GLN A N 1
ATOM 903 C CA . GLN A 1 122 ? -6.853 -5.807 8.569 1.00 95.38 122 GLN A CA 1
ATOM 904 C C . GLN A 1 122 ? -7.976 -6.073 9.571 1.00 95.38 122 GLN A C 1
ATOM 906 O O . GLN A 1 122 ? -8.819 -6.945 9.345 1.00 95.38 122 GLN A O 1
ATOM 911 N N . GLY A 1 123 ? -8.007 -5.330 10.672 1.00 95.75 123 GLY A N 1
ATOM 912 C CA . GLY A 1 123 ? -9.053 -5.489 11.670 1.00 95.75 123 GLY A CA 1
ATOM 913 C C . GLY A 1 123 ? -8.979 -4.462 12.786 1.00 95.75 123 GLY A C 1
ATOM 914 O O . GLY A 1 123 ? -8.064 -3.644 12.844 1.00 95.75 123 GLY A O 1
ATOM 915 N N . TYR A 1 124 ? -9.966 -4.538 13.672 1.00 97.12 124 TYR A N 1
ATOM 916 C CA . TYR A 1 124 ? -10.028 -3.759 14.901 1.00 97.12 124 TYR A CA 1
ATOM 917 C C . TYR A 1 124 ? -9.471 -4.590 16.049 1.00 97.12 124 TYR A C 1
ATOM 919 O O . TYR A 1 124 ? -9.752 -5.787 16.145 1.00 97.12 124 TYR A O 1
ATOM 927 N N . LEU A 1 125 ? -8.691 -3.954 16.916 1.00 97.50 125 LEU A N 1
ATOM 928 C CA . LEU A 1 125 ? -8.107 -4.588 18.087 1.00 97.50 125 LEU A CA 1
ATOM 929 C C . LEU A 1 125 ? -8.364 -3.714 19.309 1.00 97.50 125 LEU A C 1
ATOM 931 O O . LEU A 1 125 ? -8.360 -2.489 19.221 1.00 97.50 125 LEU A O 1
ATOM 935 N N . ILE A 1 126 ? -8.548 -4.374 20.443 1.00 98.00 126 ILE A N 1
ATOM 936 C CA . ILE A 1 126 ? -8.536 -3.772 21.775 1.00 98.00 126 ILE A CA 1
ATOM 937 C C . ILE A 1 126 ? -7.504 -4.518 22.617 1.00 98.00 126 ILE A C 1
ATOM 939 O O . ILE A 1 126 ? -7.059 -5.611 22.246 1.00 98.00 126 ILE A O 1
ATOM 943 N N . ASP A 1 127 ? -7.106 -3.944 23.747 1.00 98.19 127 ASP A N 1
ATOM 944 C CA . ASP A 1 127 ? -6.218 -4.649 24.656 1.00 98.19 127 ASP A CA 1
ATOM 945 C C . ASP A 1 127 ? -6.902 -5.917 25.197 1.00 98.19 127 ASP A C 1
ATOM 947 O O . ASP A 1 127 ? -8.100 -5.951 25.495 1.00 98.19 127 ASP A O 1
ATOM 951 N N . LYS A 1 128 ? -6.121 -6.992 25.323 1.00 98.44 128 LYS A N 1
ATOM 952 C CA . LYS A 1 128 ? -6.653 -8.291 25.744 1.00 98.44 128 LYS A CA 1
ATOM 953 C C . LYS A 1 128 ? -7.274 -8.247 27.144 1.00 98.44 128 LYS A C 1
ATOM 955 O O . LYS A 1 128 ? -8.226 -8.976 27.401 1.00 98.44 128 LYS A O 1
ATOM 960 N N . LYS A 1 129 ? -6.741 -7.418 28.046 1.00 98.50 129 LYS A N 1
ATOM 961 C CA . LYS A 1 129 ? -7.211 -7.349 29.432 1.00 98.50 129 LYS A CA 1
ATOM 962 C C . LYS A 1 129 ? -8.658 -6.851 29.474 1.00 98.50 129 LYS A C 1
ATOM 964 O O . LYS A 1 129 ? -9.495 -7.514 30.080 1.00 98.50 129 LYS A O 1
ATOM 969 N N . THR A 1 130 ? -8.960 -5.750 28.792 1.00 98.19 130 THR A N 1
ATOM 970 C CA . THR A 1 130 ? -10.320 -5.201 28.703 1.00 98.19 130 THR A CA 1
ATOM 971 C C . THR A 1 130 ? -11.252 -6.148 27.952 1.00 98.19 130 THR A C 1
ATOM 973 O O . THR A 1 130 ? -12.386 -6.365 28.381 1.00 98.19 130 THR A O 1
ATOM 976 N N . ALA A 1 131 ? -10.767 -6.772 26.872 1.00 98.62 131 ALA A N 1
ATOM 977 C CA . ALA A 1 131 ? -11.539 -7.765 26.127 1.00 98.62 131 ALA A CA 1
ATOM 978 C C . ALA A 1 131 ? -12.009 -8.926 27.017 1.00 98.62 131 ALA A C 1
ATOM 980 O O . ALA A 1 131 ? -13.185 -9.287 26.985 1.00 98.62 131 ALA A O 1
ATOM 981 N N . ASP A 1 132 ? -11.108 -9.481 27.832 1.00 98.50 132 ASP A N 1
ATOM 982 C CA . ASP A 1 132 ? -11.403 -10.604 28.723 1.00 98.50 132 ASP A CA 1
ATOM 983 C C . ASP A 1 132 ? -12.309 -10.183 29.900 1.00 98.50 132 ASP A C 1
ATOM 985 O O . ASP A 1 132 ? -13.225 -10.923 30.258 1.00 98.50 132 ASP A O 1
ATOM 989 N N . GLU A 1 133 ? -12.091 -9.000 30.491 1.00 98.44 133 GLU A N 1
ATOM 990 C CA . GLU A 1 133 ? -12.855 -8.497 31.650 1.00 98.44 133 GLU A CA 1
ATOM 991 C C . GLU A 1 133 ? -14.330 -8.234 31.314 1.00 98.44 133 GLU A C 1
ATOM 993 O O . GLU A 1 133 ? -15.221 -8.599 32.083 1.00 98.44 133 GLU A O 1
ATOM 998 N N . TYR A 1 134 ? -14.590 -7.649 30.143 1.00 98.00 134 TYR A N 1
ATOM 999 C CA . TYR A 1 134 ? -15.934 -7.263 29.700 1.00 98.00 134 TYR A CA 1
ATOM 1000 C C . TYR A 1 134 ? -16.524 -8.221 28.653 1.00 98.00 134 TYR A C 1
ATOM 1002 O O . TYR A 1 134 ? -17.608 -7.969 28.124 1.00 98.00 134 TYR A O 1
ATOM 1010 N N . ASN A 1 135 ? -15.831 -9.329 28.357 1.00 98.00 135 ASN A N 1
ATOM 1011 C CA . ASN A 1 135 ? -16.201 -10.308 27.331 1.00 98.00 135 ASN A CA 1
ATOM 1012 C C . ASN A 1 135 ? -16.518 -9.642 25.973 1.00 98.00 135 ASN A C 1
ATOM 1014 O O . ASN A 1 135 ? -17.568 -9.874 25.360 1.00 98.00 135 ASN A O 1
ATOM 1018 N N . ILE A 1 136 ? -15.618 -8.766 25.520 1.00 98.56 136 ILE A N 1
ATOM 1019 C CA . ILE A 1 136 ? -15.741 -8.039 24.253 1.00 98.56 136 ILE A CA 1
ATOM 1020 C C . ILE A 1 136 ? -15.116 -8.886 23.149 1.00 98.56 136 ILE A C 1
ATOM 1022 O O . ILE A 1 136 ? -13.903 -9.068 23.083 1.00 98.56 136 ILE A O 1
ATOM 1026 N N . THR A 1 137 ? -15.966 -9.410 22.273 1.00 98.19 137 THR A N 1
ATOM 1027 C CA . THR A 1 137 ? -15.575 -10.307 21.172 1.00 98.19 137 THR A CA 1
ATOM 1028 C C . THR A 1 137 ? -15.992 -9.777 19.802 1.00 98.19 137 THR A C 1
ATOM 1030 O O . THR A 1 137 ? -15.596 -10.333 18.778 1.00 98.19 137 THR A O 1
ATOM 1033 N N . ASN A 1 138 ? -16.783 -8.702 19.761 1.00 98.12 138 ASN A N 1
ATOM 1034 C CA . ASN A 1 138 ? -17.277 -8.103 18.531 1.00 98.12 138 ASN A CA 1
ATOM 1035 C C . ASN A 1 138 ? -17.357 -6.574 18.651 1.00 98.12 138 ASN A C 1
ATOM 1037 O O . ASN A 1 138 ? -17.802 -6.054 19.674 1.00 98.12 138 ASN A O 1
ATOM 1041 N N . VAL A 1 139 ? -16.984 -5.866 17.581 1.00 98.00 139 VAL A N 1
ATOM 1042 C CA . VAL A 1 139 ? -17.030 -4.395 17.508 1.00 98.00 139 VAL A CA 1
ATOM 1043 C C . VAL A 1 139 ? -18.433 -3.829 17.751 1.00 98.00 139 VAL A C 1
ATOM 1045 O O . VAL A 1 139 ? -18.576 -2.746 18.301 1.00 98.00 139 VAL A O 1
ATOM 1048 N N . GLU A 1 140 ? -19.485 -4.585 17.438 1.00 98.25 140 GLU A N 1
ATOM 1049 C CA . GLU A 1 140 ? -20.878 -4.195 17.670 1.00 98.25 140 GLU A CA 1
ATOM 1050 C C . GLU A 1 140 ? -21.197 -3.949 19.152 1.00 98.25 140 GLU A C 1
ATOM 1052 O O . GLU A 1 140 ? -22.123 -3.202 19.461 1.00 98.25 140 GLU A O 1
ATOM 1057 N N . GLN A 1 141 ? -20.422 -4.526 20.079 1.00 98.38 141 GLN A N 1
ATOM 1058 C CA . GLN A 1 141 ? -20.577 -4.274 21.515 1.00 98.38 141 GLN A CA 1
ATOM 1059 C C . GLN A 1 141 ? -20.230 -2.828 21.898 1.00 98.38 141 GLN A C 1
ATOM 1061 O O . GLN A 1 141 ? -20.756 -2.339 22.893 1.00 98.38 141 GLN A O 1
ATOM 1066 N N . LEU A 1 142 ? -19.437 -2.112 21.089 1.00 97.62 142 LEU A N 1
ATOM 1067 C CA . LEU A 1 142 ? -19.157 -0.685 21.294 1.00 97.62 142 LEU A CA 1
ATOM 1068 C C . LEU A 1 142 ? -20.388 0.200 21.030 1.00 97.62 142 LEU A C 1
ATOM 1070 O O . LEU A 1 142 ? -20.354 1.388 21.318 1.00 97.62 142 LEU A O 1
ATOM 1074 N N . LYS A 1 143 ? -21.504 -0.350 20.529 1.00 97.69 143 LYS A N 1
ATOM 1075 C CA . LYS A 1 143 ? -22.783 0.378 20.481 1.00 97.69 143 LYS A CA 1
ATOM 1076 C C . LYS A 1 143 ? -23.378 0.629 21.867 1.00 97.69 143 LYS A C 1
ATOM 1078 O O . LYS A 1 143 ? -24.255 1.480 21.984 1.00 97.69 143 LYS A O 1
ATOM 1083 N N . ASP A 1 144 ? -22.958 -0.117 22.893 1.00 97.69 144 ASP A N 1
ATOM 1084 C CA . ASP A 1 144 ? -23.272 0.215 24.283 1.00 97.69 144 ASP A CA 1
ATOM 1085 C C . ASP A 1 144 ? -22.337 1.346 24.745 1.00 97.69 144 ASP A C 1
ATOM 1087 O O . ASP A 1 144 ? -21.127 1.113 24.850 1.00 97.69 144 ASP A O 1
ATOM 1091 N N . PRO A 1 145 ? -22.860 2.541 25.081 1.00 97.25 145 PRO A N 1
ATOM 1092 C CA . PRO A 1 145 ? -22.037 3.661 25.532 1.00 97.25 145 PRO A CA 1
ATOM 1093 C C . PRO A 1 145 ? -21.170 3.328 26.751 1.00 97.25 145 PRO A C 1
ATOM 1095 O O . PRO A 1 145 ? -20.104 3.905 26.923 1.00 97.25 145 PRO A O 1
ATOM 1098 N N . LYS A 1 146 ? -21.577 2.372 27.598 1.00 96.44 146 LYS A N 1
ATOM 1099 C CA . LYS A 1 146 ? -20.766 1.943 28.750 1.00 96.44 146 LYS A CA 1
ATOM 1100 C C . LYS A 1 146 ? -19.521 1.168 28.336 1.00 96.44 146 LYS A C 1
ATOM 1102 O O . LYS A 1 146 ? -18.522 1.239 29.039 1.00 96.44 146 LYS A O 1
ATOM 1107 N N . ILE A 1 147 ? -19.601 0.411 27.240 1.00 97.75 147 ILE A N 1
ATOM 1108 C CA . ILE A 1 147 ? -18.460 -0.312 26.671 1.00 97.75 147 ILE A CA 1
ATOM 1109 C C . ILE A 1 147 ? -17.586 0.651 25.869 1.00 97.75 147 ILE A C 1
ATOM 1111 O O . ILE A 1 147 ? -16.369 0.598 26.007 1.00 97.75 147 ILE A O 1
ATOM 1115 N N . ALA A 1 148 ? -18.183 1.552 25.080 1.00 97.81 148 ALA A N 1
ATOM 1116 C CA . ALA A 1 148 ? -17.443 2.585 24.351 1.00 97.81 148 ALA A CA 1
ATOM 1117 C C . ALA A 1 148 ? -16.622 3.478 25.295 1.00 97.81 148 ALA A C 1
ATOM 1119 O O . ALA A 1 148 ? -15.433 3.674 25.059 1.00 97.81 148 ALA A O 1
ATOM 1120 N N . ALA A 1 149 ? -17.213 3.900 26.419 1.00 97.19 149 ALA A N 1
ATOM 1121 C CA . ALA A 1 149 ? -16.560 4.734 27.430 1.00 97.19 149 ALA A CA 1
ATOM 1122 C C . ALA A 1 149 ? -15.302 4.106 28.062 1.00 97.19 149 ALA A C 1
ATOM 1124 O O . ALA A 1 149 ? -14.511 4.817 28.673 1.00 97.19 149 ALA A O 1
ATOM 1125 N N . LEU A 1 150 ? -15.080 2.790 27.925 1.00 97.25 150 LEU A N 1
ATOM 1126 C CA . LEU A 1 150 ? -13.830 2.147 28.361 1.00 97.25 150 LEU A CA 1
ATOM 1127 C C . LEU A 1 150 ? -12.627 2.544 27.489 1.00 97.25 150 LEU A C 1
ATOM 1129 O O . LEU A 1 150 ? -11.488 2.418 27.935 1.00 97.25 150 LEU A O 1
ATOM 1133 N N . PHE A 1 151 ? -12.882 2.982 26.254 1.00 97.25 151 PHE A N 1
ATOM 1134 C CA . PHE A 1 151 ? -11.876 3.342 25.252 1.00 97.25 151 PHE A CA 1
ATOM 1135 C C . PHE A 1 151 ? -11.867 4.842 24.928 1.00 97.25 151 PHE A C 1
ATOM 1137 O O . PHE A 1 151 ? -11.106 5.265 24.058 1.00 97.25 151 PHE A O 1
ATOM 1144 N N . ASP A 1 152 ? -12.701 5.631 25.607 1.00 97.19 152 ASP A N 1
ATOM 1145 C CA . ASP A 1 152 ? -12.725 7.084 25.475 1.00 97.19 152 ASP A CA 1
ATOM 1146 C C . ASP A 1 152 ? -11.415 7.677 26.024 1.00 97.19 152 ASP A C 1
ATOM 1148 O O . ASP A 1 152 ? -10.945 7.323 27.109 1.00 97.19 152 ASP A O 1
ATOM 1152 N N . THR A 1 153 ? -10.794 8.558 25.242 1.00 97.38 153 THR A N 1
ATOM 1153 C CA . THR A 1 153 ? -9.528 9.226 25.593 1.00 97.38 153 THR A CA 1
ATOM 1154 C C . THR A 1 153 ? -9.632 10.750 25.568 1.00 97.38 153 THR A C 1
ATOM 1156 O O . THR A 1 153 ? -8.631 11.437 25.791 1.00 97.38 153 THR A O 1
ATOM 1159 N N . ASN A 1 154 ? -10.822 11.283 25.295 1.00 97.06 154 ASN A N 1
ATOM 1160 C CA . ASN A 1 154 ? -11.092 12.702 25.077 1.00 97.06 154 ASN A CA 1
ATOM 1161 C C . ASN A 1 154 ? -12.410 13.190 25.705 1.00 97.06 154 ASN A C 1
ATOM 1163 O O . ASN A 1 154 ? -12.766 14.351 25.496 1.00 97.06 154 ASN A O 1
ATOM 1167 N N . ASP A 1 155 ? -13.071 12.353 26.505 1.00 94.44 155 ASP A N 1
ATOM 1168 C CA . ASP A 1 155 ? -14.266 12.654 27.298 1.00 94.44 155 ASP A CA 1
ATOM 1169 C C . ASP A 1 155 ? -15.500 13.046 26.450 1.00 94.44 155 ASP A C 1
ATOM 1171 O O . ASP A 1 155 ? -16.318 13.864 26.892 1.00 94.44 155 ASP A O 1
ATOM 1175 N N . ASP A 1 156 ? -15.650 12.509 25.230 1.00 93.44 156 ASP A N 1
ATOM 1176 C CA . ASP A 1 156 ? -16.799 12.785 24.345 1.00 93.44 156 ASP A CA 1
ATOM 1177 C C . ASP A 1 156 ? -17.857 11.671 24.267 1.00 93.44 156 ASP A C 1
ATOM 1179 O O . ASP A 1 156 ? -18.936 11.911 23.707 1.00 93.44 156 ASP A O 1
ATOM 1183 N N . GLY A 1 157 ? -17.624 10.543 24.947 1.00 73.44 157 GLY A N 1
ATOM 1184 C CA . GLY A 1 157 ? -18.571 9.427 25.076 1.00 73.44 157 GLY A CA 1
ATOM 1185 C C . GLY A 1 157 ? -18.826 8.653 23.788 1.00 73.44 157 GLY A C 1
ATOM 1186 O O . GLY A 1 157 ? -19.953 8.110 23.682 1.00 73.44 157 GLY A O 1
#

Solvent-accessible surface area (backbone atoms only — not comparable to full-atom values): 10285 Å² total; per-residue (Å²): 133,87,86,79,92,78,88,81,87,88,82,87,88,80,90,83,83,87,79,84,77,76,80,77,80,87,72,92,78,73,45,86,24,61,94,38,77,37,38,39,41,45,48,87,58,71,82,58,46,63,61,36,49,56,53,47,52,56,40,43,77,32,35,27,50,65,50,77,75,42,71,37,58,65,60,59,45,36,36,32,32,32,70,63,79,30,63,48,63,74,76,82,46,84,70,85,41,48,65,36,40,50,74,28,48,27,80,86,44,38,92,83,80,89,78,94,77,79,88,80,85,87,85,89,84,76,61,66,68,62,27,66,75,70,69,57,86,54,78,72,56,48,75,41,57,78,56,35,48,75,73,54,88,78,86,82,102

Organism: NCBI:txid168935

Foldseek 3Di:
DDDDDDDDDDDDDDDDDDDPPPVPDPPPDQLVQAPPEAAEEDAPDPVQVVQRVVVVVVNVVSHHNYDDYDHDDLLVVLLCQLVVVHPDYRPDDPPVCVVSCVVSPHPVRDDDDDDSDPDDDDDDDDDVVLCVVVVPDDPVVCVPVVSVVVVDDPPPD

Mean predicted aligned error: 10.43 Å

Secondary structure (DSSP, 8-state):
---------------------------TT--TTTT-EE-EEE-S-TTHHHHHHHHHHHHHHTT-EEPPPEE--HHHHHHHHHHTSS-EES---TTTTHHHHHHTTGGGT----S-SS----------HHHHHHTT--SGGGGGSHHHHTTS-SSS--

InterPro domains:
  IPR007210 ABC-type glycine betaine transport system, substrate-binding domain [PF04069] (44-149)

Sequence (157 aa):
MTFLKKLSAGAAIAVTGSMLMTGTGFADNMMPGEGVEVQPLKSSIAEETFQTVVVMKALEELGYDVKDIQEIEYAAGHVAIGNGDATFMADHWNPLHADFYKAAGGAEKIYREGVYSPGALQGYLIDKKTADEYNITNVEQLKDPKIAALFDTNDDG